Protein AF-A0A2N1P3N7-F1 (afdb_monomer_lite)

Organism: NCBI:txid588596

pLDDT: mean 84.37, std 18.1, range [39.72, 98.56]

InterPro domains:
  IPR001699 T-box transcription factor [PTHR11267] (1-105)
  IPR008967 p53-like transcription factor, DNA-binding domain superfamily [SSF49417] (1-105)
  IPR036960 T-box superfamily [G3DSA:2.60.40.820] (1-107)
  IPR046360 T-box transcription factor, DNA-binding domain [PF00907] (1-105)
  IPR046360 T-box transcription factor, DNA-binding domain [PR00937] (78-91)
  IPR046360 T-box transcription factor, DNA-binding domain [PR00937] (95-104)
  IPR046360 T-box transcription factor, DNA-binding domain [PS50252] (1-107)
  IPR046360 T-box transcription factor, DNA-binding domain [SM00425] (1-107)

Sequence (107 aa):
MIITKAGRCIFPLLKFHPVNLDPTVNYSFVMDFAQVSRDRYRFKKGRWISIGPDKRKFLSNNSNSRDSKFGTVCGNPFTHPDSPQSGAYWMNFGVNFPKIKLTNRLR

Radius of gyration: 17.28 Å; chains: 1; bounding box: 38×32×48 Å

Foldseek 3Di:
DDAAAVFDWDPPWDWFADDDADQADWDKDWAFDWDPDQFDWDDDPNDTDTPDGDPDPQPQPDPPDPPCPIRGHQDDIHIQPPPTDGPNVCNVPTGTDGPHTHHPDRD

Structure (mmCIF, N/CA/C/O backbone):
data_AF-A0A2N1P3N7-F1
#
_entry.id   AF-A0A2N1P3N7-F1
#
loop_
_atom_site.group_PDB
_atom_site.id
_atom_site.type_symbol
_atom_site.label_atom_id
_atom_site.label_alt_id
_atom_site.label_comp_id
_atom_site.label_asym_id
_atom_site.label_entity_id
_atom_site.label_seq_id
_atom_site.pdbx_PDB_ins_code
_atom_site.Cartn_x
_atom_site.Cartn_y
_atom_site.Cartn_z
_atom_site.occupancy
_atom_site.B_iso_or_equiv
_atom_site.auth_seq_id
_atom_site.auth_comp_id
_atom_site.auth_asym_id
_atom_site.auth_atom_id
_atom_site.pdbx_PDB_model_num
ATOM 1 N N . MET A 1 1 ? 5.426 3.591 -10.023 1.00 92.06 1 MET A N 1
ATOM 2 C CA . MET A 1 1 ? 5.524 4.650 -8.991 1.00 92.06 1 MET A CA 1
ATOM 3 C C . MET A 1 1 ? 6.935 5.213 -8.986 1.00 92.06 1 MET A C 1
ATOM 5 O O . MET A 1 1 ? 7.861 4.478 -9.311 1.00 92.06 1 MET A O 1
ATOM 9 N N . ILE A 1 2 ? 7.101 6.495 -8.664 1.00 93.88 2 ILE A N 1
ATOM 10 C CA . ILE A 1 2 ? 8.423 7.131 -8.587 1.00 93.88 2 ILE A CA 1
ATOM 11 C C . ILE A 1 2 ? 9.041 6.827 -7.218 1.00 93.88 2 ILE A C 1
ATOM 13 O O . ILE A 1 2 ? 8.361 6.943 -6.202 1.00 93.88 2 ILE A O 1
ATOM 17 N N . ILE A 1 3 ? 10.329 6.483 -7.196 1.00 93.19 3 ILE A N 1
ATOM 18 C CA . ILE A 1 3 ? 11.127 6.295 -5.977 1.00 93.19 3 ILE A CA 1
ATOM 19 C C . ILE A 1 3 ? 12.291 7.287 -5.983 1.00 93.19 3 ILE A C 1
ATOM 21 O O . ILE A 1 3 ? 12.870 7.556 -7.035 1.00 93.19 3 ILE A O 1
ATOM 25 N N . THR A 1 4 ? 12.634 7.855 -4.828 1.00 94.44 4 THR A N 1
ATOM 26 C CA . THR A 1 4 ? 13.718 8.849 -4.708 1.00 94.44 4 THR A CA 1
ATOM 27 C C . THR A 1 4 ? 14.593 8.565 -3.494 1.00 94.44 4 THR A C 1
ATOM 29 O O . THR A 1 4 ? 14.170 7.883 -2.566 1.00 94.44 4 THR A O 1
ATOM 32 N N . LYS A 1 5 ? 15.796 9.150 -3.446 1.00 91.38 5 LYS A N 1
ATOM 33 C CA . LYS A 1 5 ? 16.733 8.982 -2.320 1.00 91.38 5 LYS A CA 1
ATOM 34 C C . LYS A 1 5 ? 16.135 9.410 -0.971 1.00 91.38 5 LYS A C 1
ATOM 36 O O . LYS A 1 5 ? 16.416 8.782 0.047 1.00 91.38 5 LYS A O 1
ATOM 41 N N . ALA A 1 6 ? 15.341 10.483 -0.971 1.00 91.38 6 ALA A N 1
ATOM 42 C CA . ALA A 1 6 ? 14.684 11.038 0.217 1.00 91.38 6 ALA A CA 1
ATOM 43 C C . ALA A 1 6 ? 13.328 10.376 0.539 1.00 91.38 6 ALA A C 1
ATOM 45 O O . ALA A 1 6 ? 12.753 10.632 1.594 1.00 91.38 6 ALA A O 1
ATOM 46 N N . GLY A 1 7 ? 12.814 9.531 -0.357 1.00 92.62 7 GLY A N 1
ATOM 47 C CA . GLY A 1 7 ? 11.473 8.974 -0.265 1.00 92.62 7 GLY A CA 1
ATOM 48 C C . GLY A 1 7 ? 10.427 9.838 -0.978 1.00 92.62 7 GLY A C 1
ATOM 49 O O . GLY A 1 7 ? 10.382 11.057 -0.804 1.00 92.62 7 GLY A O 1
ATOM 50 N N . ARG A 1 8 ? 9.551 9.209 -1.767 1.00 94.19 8 ARG A N 1
ATOM 51 C CA . ARG A 1 8 ? 8.418 9.869 -2.437 1.00 94.19 8 ARG A CA 1
ATOM 52 C C . ARG A 1 8 ? 7.107 9.191 -2.061 1.00 94.19 8 ARG A C 1
ATOM 54 O O . ARG A 1 8 ? 7.057 7.965 -2.015 1.00 94.19 8 ARG A O 1
ATOM 61 N N . CYS A 1 9 ? 6.065 9.979 -1.798 1.00 93.25 9 CYS A N 1
ATOM 62 C CA . CYS A 1 9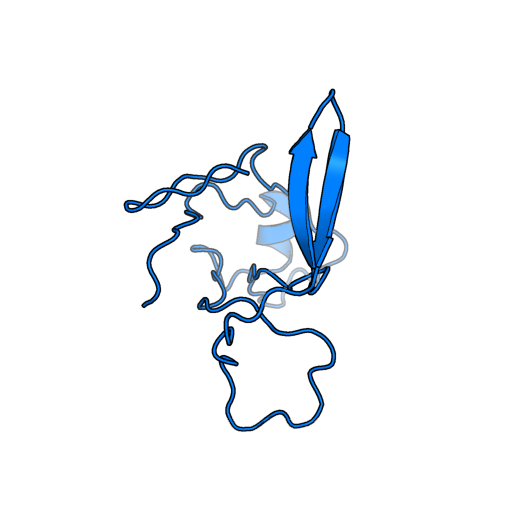 ? 4.746 9.429 -1.503 1.00 93.25 9 CYS A CA 1
ATOM 63 C C . CYS A 1 9 ? 4.158 8.677 -2.700 1.00 93.25 9 CYS A C 1
ATOM 65 O O . CYS A 1 9 ? 4.431 9.006 -3.858 1.00 93.25 9 CYS A O 1
ATOM 67 N N . ILE A 1 10 ? 3.341 7.673 -2.397 1.00 93.25 10 ILE A N 1
ATOM 68 C CA . ILE A 1 10 ? 2.610 6.889 -3.390 1.00 93.25 10 ILE A CA 1
ATOM 69 C C . ILE A 1 10 ? 1.503 7.743 -4.023 1.00 93.25 10 ILE A C 1
ATOM 71 O O . ILE A 1 10 ? 0.844 8.527 -3.342 1.00 93.25 10 ILE A O 1
ATOM 75 N N . PHE A 1 11 ? 1.298 7.572 -5.330 1.00 93.69 11 PHE A N 1
ATOM 76 C CA . PHE A 1 11 ? 0.166 8.128 -6.066 1.00 93.69 11 PHE A CA 1
ATOM 77 C C . PHE A 1 11 ? -0.373 7.071 -7.053 1.00 93.69 11 PHE A C 1
ATOM 79 O O . PHE A 1 11 ? 0.444 6.468 -7.762 1.00 93.69 11 PHE A O 1
ATOM 86 N N . PRO A 1 12 ? -1.699 6.842 -7.125 1.00 94.19 12 PRO A N 1
ATOM 87 C CA . PRO A 1 12 ? -2.745 7.478 -6.313 1.00 94.19 12 PRO A CA 1
ATOM 88 C C . PRO A 1 12 ? -2.639 7.108 -4.825 1.00 94.19 12 PRO A C 1
ATOM 90 O O . PRO A 1 12 ? -2.036 6.097 -4.473 1.00 94.19 12 PRO A O 1
ATOM 93 N N . LEU A 1 13 ? -3.189 7.955 -3.949 1.00 92.19 13 LEU A N 1
ATOM 94 C CA . LEU A 1 13 ? -3.235 7.679 -2.512 1.00 92.19 13 LEU A CA 1
ATOM 95 C C . LEU A 1 13 ? -4.038 6.399 -2.264 1.00 92.19 13 LEU A C 1
ATOM 97 O O . LEU A 1 13 ? -5.183 6.294 -2.699 1.00 92.19 13 LEU A O 1
ATOM 101 N N . LEU A 1 14 ? -3.447 5.453 -1.539 1.00 92.94 14 LEU A N 1
ATOM 102 C CA . LEU A 1 14 ? -4.123 4.225 -1.145 1.00 92.94 14 LEU A CA 1
ATOM 103 C C . LEU A 1 14 ? -5.108 4.515 -0.017 1.00 92.94 14 LEU A C 1
ATOM 105 O O . LEU A 1 14 ? -4.715 4.979 1.059 1.00 92.94 14 LEU A O 1
ATOM 109 N N . LYS A 1 15 ? -6.382 4.258 -0.307 1.00 94.00 15 LYS A N 1
ATOM 110 C CA . LYS A 1 15 ? -7.520 4.426 0.590 1.00 94.00 15 LYS A CA 1
ATOM 111 C C . LYS A 1 15 ? -8.398 3.188 0.493 1.00 94.00 15 LYS A C 1
ATOM 113 O O . LYS A 1 15 ? -8.673 2.723 -0.611 1.00 94.00 15 LYS A O 1
ATOM 118 N N . PHE A 1 16 ? -8.850 2.698 1.634 1.00 93.25 16 PHE A N 1
ATOM 119 C CA . PHE A 1 16 ? -9.711 1.530 1.748 1.00 93.25 16 PHE A CA 1
ATOM 120 C C . PHE A 1 16 ? -10.776 1.802 2.802 1.00 93.25 16 PHE A C 1
ATOM 122 O O . PHE A 1 16 ? -10.550 2.574 3.733 1.00 93.25 16 PHE A O 1
ATOM 129 N N . HIS A 1 17 ? -11.925 1.158 2.667 1.00 95.88 17 HIS A N 1
ATOM 130 C CA . HIS A 1 17 ? -12.994 1.243 3.648 1.00 95.88 17 HIS A CA 1
ATOM 131 C C . HIS A 1 17 ? -13.356 -0.182 4.072 1.00 95.88 17 HIS A C 1
ATOM 133 O O . HIS A 1 17 ? -13.994 -0.897 3.296 1.00 95.88 17 HIS A O 1
ATOM 139 N N . PRO A 1 18 ? -12.851 -0.645 5.228 1.00 96.00 18 PRO A N 1
ATOM 140 C CA . PRO A 1 18 ? -13.183 -1.963 5.745 1.00 96.00 18 PRO A CA 1
ATOM 141 C C . PRO A 1 18 ? -14.683 -2.076 6.004 1.00 96.00 18 PRO A C 1
ATOM 143 O O . PRO A 1 18 ? -15.327 -1.102 6.381 1.00 96.00 18 PRO A O 1
ATOM 146 N N . VAL A 1 19 ? -15.223 -3.277 5.835 1.00 97.19 19 VAL A N 1
ATOM 147 C CA . VAL A 1 19 ? -16.618 -3.606 6.142 1.00 97.19 19 VAL A CA 1
ATOM 148 C C . VAL A 1 19 ? -16.652 -4.897 6.949 1.00 97.19 19 VAL A C 1
ATOM 150 O O . VAL A 1 19 ? -15.748 -5.724 6.820 1.00 97.19 19 VAL A O 1
ATOM 153 N N . ASN A 1 20 ? -17.697 -5.078 7.757 1.00 97.75 20 ASN A N 1
ATOM 154 C CA . ASN A 1 20 ? -17.942 -6.294 8.542 1.00 97.75 20 ASN A CA 1
ATOM 155 C C . ASN A 1 20 ? -16.809 -6.667 9.520 1.00 97.75 20 ASN A C 1
ATOM 157 O O . ASN A 1 20 ? -16.583 -7.846 9.786 1.00 97.75 20 ASN A O 1
ATOM 161 N N . LEU A 1 21 ? -16.090 -5.675 10.053 1.00 98.00 21 LEU A N 1
ATOM 162 C CA . LEU A 1 21 ? -15.216 -5.889 11.206 1.00 98.00 21 LEU A CA 1
ATOM 163 C C . LEU A 1 21 ? -16.067 -6.018 12.470 1.00 98.00 21 LEU A C 1
ATOM 165 O O . LEU A 1 21 ? -17.116 -5.382 12.572 1.00 98.00 21 LEU A O 1
ATOM 169 N N . ASP A 1 22 ? -15.599 -6.784 13.454 1.00 98.31 22 ASP A N 1
ATOM 170 C CA . ASP A 1 22 ? -16.236 -6.780 14.769 1.00 98.31 22 ASP A CA 1
ATOM 171 C C . ASP A 1 22 ? -16.072 -5.380 15.395 1.00 98.31 22 ASP A C 1
ATOM 173 O O . ASP A 1 22 ? -14.935 -4.929 15.581 1.00 98.31 22 ASP A O 1
ATOM 177 N N . PRO A 1 23 ? -17.169 -4.670 15.726 1.00 98.12 23 PRO A N 1
ATOM 178 C CA . PRO A 1 23 ? -17.104 -3.314 16.262 1.00 98.12 23 PRO A CA 1
ATOM 179 C C . PRO A 1 23 ? -16.276 -3.177 17.546 1.00 98.12 23 PRO A C 1
ATOM 181 O O . PRO A 1 23 ? -15.763 -2.092 17.816 1.00 98.12 23 PRO A O 1
ATOM 184 N N . THR A 1 24 ? -16.152 -4.252 18.328 1.00 98.06 24 THR A N 1
ATOM 185 C CA . THR A 1 24 ? -15.536 -4.259 19.664 1.00 98.06 24 THR A CA 1
ATOM 186 C C . THR A 1 24 ? -14.076 -4.705 19.665 1.00 98.06 24 THR A C 1
ATOM 188 O O . THR A 1 24 ? -13.339 -4.407 20.605 1.00 98.06 24 THR A O 1
ATOM 191 N N . VAL A 1 25 ? -13.632 -5.384 18.604 1.00 98.56 25 VAL A N 1
ATOM 192 C CA . VAL A 1 25 ? -12.270 -5.914 18.491 1.00 98.56 25 VAL A CA 1
ATOM 193 C C . VAL A 1 25 ? -11.328 -4.851 17.938 1.00 98.56 25 VAL A C 1
ATOM 195 O O . VAL A 1 25 ? -11.681 -4.087 17.040 1.00 98.56 25 VAL A O 1
ATOM 198 N N . ASN A 1 26 ? -10.100 -4.822 18.456 1.00 98.12 26 ASN A N 1
ATOM 199 C CA . ASN A 1 26 ? -9.043 -3.953 17.957 1.00 98.12 26 ASN A CA 1
ATOM 200 C C . ASN A 1 26 ? -8.300 -4.595 16.781 1.00 98.12 26 ASN A C 1
ATOM 202 O O . ASN A 1 26 ? -7.810 -5.719 16.873 1.00 98.12 26 ASN A O 1
ATOM 206 N N . TYR A 1 27 ? -8.154 -3.832 15.702 1.00 98.31 27 TYR A N 1
ATOM 207 C CA . TYR A 1 27 ? -7.434 -4.203 14.492 1.00 98.31 27 TYR A CA 1
ATOM 208 C C . TYR A 1 27 ? -6.271 -3.243 14.243 1.00 98.31 27 TYR A C 1
ATOM 210 O O . TYR A 1 27 ? -6.357 -2.040 14.510 1.00 98.31 27 TYR A O 1
ATOM 218 N N . SER A 1 28 ? -5.206 -3.785 13.658 1.00 96.88 28 SER A N 1
ATOM 219 C CA . SER A 1 28 ? -4.070 -3.026 13.139 1.00 96.88 28 SER A CA 1
ATOM 220 C C . SER A 1 28 ? -3.972 -3.229 11.634 1.00 96.88 28 SER A C 1
ATOM 222 O O . SER A 1 28 ? -3.996 -4.364 11.159 1.00 96.88 28 SER A O 1
ATOM 224 N N . PHE A 1 29 ? -3.814 -2.143 10.884 1.00 95.69 29 PHE A N 1
ATOM 225 C CA . PHE A 1 29 ? -3.589 -2.198 9.441 1.00 95.69 29 PHE A CA 1
ATOM 226 C C . PHE A 1 29 ? -2.109 -1.993 9.133 1.00 95.69 29 PHE A C 1
ATOM 228 O O . PHE A 1 29 ? -1.493 -1.027 9.581 1.00 95.69 29 PHE A O 1
ATOM 235 N N . VAL A 1 30 ? -1.541 -2.898 8.340 1.00 93.00 30 VAL A N 1
ATOM 236 C CA . VAL A 1 30 ? -0.136 -2.873 7.923 1.00 93.00 30 VAL A CA 1
ATOM 237 C C . VAL A 1 30 ? -0.074 -2.967 6.403 1.00 93.00 30 VAL A C 1
ATOM 239 O O . VAL A 1 30 ? -0.813 -3.737 5.795 1.00 93.00 30 VAL A O 1
ATOM 242 N N . MET A 1 31 ? 0.806 -2.182 5.787 1.00 90.31 31 MET A N 1
ATOM 243 C CA . MET A 1 31 ? 1.057 -2.203 4.352 1.00 90.31 31 MET A CA 1
ATOM 244 C C . MET A 1 31 ? 2.490 -2.644 4.058 1.00 90.31 31 MET A C 1
ATOM 246 O O . MET A 1 31 ? 3.436 -2.122 4.643 1.00 90.31 31 MET A O 1
ATOM 250 N N . ASP A 1 32 ? 2.654 -3.545 3.094 1.00 88.06 32 ASP A N 1
ATOM 251 C CA . ASP A 1 32 ? 3.959 -4.004 2.616 1.00 88.06 32 ASP A CA 1
ATOM 252 C C . ASP A 1 32 ? 3.978 -4.136 1.080 1.00 88.06 32 ASP A C 1
ATOM 254 O O . ASP A 1 32 ? 2.938 -4.052 0.419 1.00 88.06 32 ASP A O 1
ATOM 258 N N . PHE A 1 33 ? 5.167 -4.319 0.504 1.00 85.69 33 PHE A N 1
ATOM 259 C CA . PHE A 1 33 ? 5.399 -4.520 -0.921 1.00 85.69 33 PHE A CA 1
ATOM 260 C C . PHE A 1 33 ? 5.982 -5.907 -1.193 1.00 85.69 33 PHE A C 1
ATOM 262 O O . PHE A 1 33 ? 7.134 -6.205 -0.873 1.00 85.69 33 PHE A O 1
ATOM 269 N N . ALA A 1 34 ? 5.208 -6.731 -1.894 1.00 84.19 34 ALA A N 1
ATOM 270 C CA . ALA A 1 34 ? 5.682 -8.000 -2.428 1.00 84.19 34 ALA A CA 1
ATOM 271 C C . ALA A 1 34 ? 6.219 -7.826 -3.855 1.00 84.19 34 ALA A C 1
ATOM 273 O O . ALA A 1 34 ? 5.641 -7.115 -4.685 1.00 84.19 34 ALA A O 1
ATOM 274 N N . GLN A 1 35 ? 7.322 -8.504 -4.166 1.00 83.81 35 GLN A N 1
ATOM 275 C CA . GLN A 1 35 ? 7.838 -8.548 -5.525 1.00 83.81 35 GLN A CA 1
ATOM 276 C C . GLN A 1 35 ? 6.944 -9.438 -6.405 1.00 83.81 35 GLN A C 1
ATOM 278 O O . GLN A 1 35 ? 6.868 -10.646 -6.200 1.00 83.81 35 GLN A O 1
ATOM 283 N N . VAL A 1 36 ? 6.310 -8.848 -7.423 1.00 85.81 36 VAL A N 1
ATOM 284 C CA . VAL A 1 36 ? 5.423 -9.577 -8.356 1.00 85.81 36 VAL A CA 1
ATOM 285 C C . VAL A 1 36 ? 6.207 -10.376 -9.404 1.00 85.81 36 VAL A C 1
ATOM 287 O O . VAL A 1 36 ? 5.789 -11.457 -9.804 1.00 85.81 36 VAL A O 1
ATOM 290 N N . SER A 1 37 ? 7.351 -9.859 -9.857 1.00 85.94 37 SER A N 1
ATOM 291 C CA . SER A 1 37 ? 8.198 -10.504 -10.863 1.00 85.94 37 SER A CA 1
ATOM 292 C C . SER A 1 37 ? 9.670 -10.341 -10.514 1.00 85.94 37 SER A C 1
ATOM 294 O O . SER A 1 37 ? 10.091 -9.301 -10.000 1.00 85.94 37 SER A O 1
ATOM 296 N N . ARG A 1 38 ? 10.460 -11.373 -10.823 1.00 84.19 38 ARG A N 1
ATOM 297 C CA . ARG A 1 38 ? 11.922 -11.345 -10.698 1.00 84.19 38 ARG A CA 1
ATOM 298 C C . ARG A 1 38 ? 12.592 -10.622 -11.859 1.00 84.19 38 ARG A C 1
ATOM 300 O O . ARG A 1 38 ? 13.793 -10.397 -11.797 1.00 84.19 38 ARG A O 1
ATOM 307 N N . ASP A 1 39 ? 11.843 -10.241 -12.885 1.00 89.69 39 ASP A N 1
ATOM 308 C CA . ASP A 1 39 ? 12.391 -9.595 -14.067 1.00 89.69 39 ASP A CA 1
ATOM 309 C C . ASP A 1 39 ? 12.660 -8.109 -13.857 1.00 89.69 39 ASP A C 1
ATOM 311 O O . ASP A 1 39 ? 11.916 -7.375 -13.201 1.00 89.69 39 ASP A O 1
ATOM 315 N N . ARG A 1 40 ? 13.720 -7.637 -14.506 1.00 91.06 40 ARG A N 1
ATOM 316 C CA . ARG A 1 40 ? 13.942 -6.215 -14.730 1.00 91.06 40 ARG A CA 1
ATOM 317 C C . ARG A 1 40 ? 13.191 -5.790 -15.976 1.00 91.06 40 ARG A C 1
ATOM 319 O O . ARG A 1 40 ? 13.224 -6.473 -16.993 1.00 91.06 40 ARG A O 1
ATOM 326 N N . TYR A 1 41 ? 12.599 -4.604 -15.924 1.00 94.31 41 TYR A N 1
ATOM 327 C CA . TYR A 1 41 ? 11.849 -4.049 -17.043 1.00 94.31 41 TYR A CA 1
ATOM 328 C C . TYR A 1 41 ? 12.501 -2.772 -17.575 1.00 94.31 41 TYR A C 1
ATOM 330 O O . TYR A 1 41 ? 13.061 -1.971 -16.823 1.00 94.31 41 TYR A O 1
ATOM 338 N N . ARG A 1 42 ? 12.406 -2.571 -18.890 1.00 96.12 42 ARG A N 1
ATOM 339 C CA . ARG A 1 42 ? 12.773 -1.331 -19.586 1.00 96.12 42 ARG A CA 1
ATOM 340 C C . ARG A 1 42 ? 11.580 -0.841 -20.397 1.00 96.12 42 ARG A C 1
ATOM 342 O O . ARG A 1 42 ? 10.948 -1.628 -21.096 1.00 96.12 42 ARG A O 1
ATOM 349 N N . PHE A 1 43 ? 11.303 0.458 -20.345 1.00 96.81 43 PHE A N 1
ATOM 350 C CA . PHE A 1 43 ? 10.297 1.075 -21.203 1.00 96.81 43 PHE A CA 1
ATOM 351 C C . PHE A 1 43 ? 10.913 1.429 -22.565 1.00 96.81 43 PHE A C 1
ATOM 353 O O . PHE A 1 43 ? 11.901 2.161 -22.628 1.00 96.81 43 PHE A O 1
ATOM 360 N N . LYS A 1 44 ? 10.377 0.880 -23.661 1.00 97.62 44 LYS A N 1
ATOM 361 C CA . LYS A 1 44 ? 10.849 1.130 -25.035 1.00 97.62 44 LYS A CA 1
ATOM 362 C C . LYS A 1 44 ? 9.662 1.122 -25.991 1.00 97.62 44 LYS A C 1
ATOM 364 O O . LYS A 1 44 ? 8.885 0.173 -25.983 1.00 97.62 44 LYS A O 1
ATOM 369 N N . LYS A 1 45 ? 9.558 2.141 -26.855 1.00 96.62 45 LYS A N 1
ATOM 370 C CA . LYS A 1 45 ? 8.485 2.265 -27.865 1.00 96.62 45 LYS A CA 1
ATOM 371 C C . LYS A 1 45 ? 7.076 2.096 -27.259 1.00 96.62 45 LYS A C 1
ATOM 373 O O . LYS A 1 45 ? 6.293 1.287 -27.737 1.00 96.62 45 LYS A O 1
ATOM 378 N N . GLY A 1 46 ? 6.791 2.801 -26.162 1.00 97.31 46 GLY A N 1
ATOM 379 C CA . GLY A 1 46 ? 5.456 2.804 -25.547 1.00 97.31 46 GLY A CA 1
ATOM 380 C C . GLY A 1 46 ? 5.101 1.572 -24.705 1.00 97.31 46 GLY A C 1
ATOM 381 O O . GLY A 1 46 ? 3.981 1.491 -24.215 1.00 97.31 46 GLY A O 1
ATOM 382 N N . ARG A 1 47 ? 6.022 0.619 -24.507 1.00 97.56 47 ARG A N 1
ATOM 383 C CA . ARG A 1 47 ? 5.756 -0.617 -23.753 1.00 97.56 47 ARG A CA 1
ATOM 384 C C . ARG A 1 47 ? 6.862 -0.976 -22.770 1.00 97.56 47 ARG A C 1
ATOM 386 O O . ARG A 1 47 ? 8.036 -0.671 -22.995 1.00 97.56 47 ARG A O 1
ATOM 393 N N . TRP A 1 48 ? 6.478 -1.673 -21.705 1.00 96.69 48 TRP A N 1
ATOM 394 C CA . TRP A 1 48 ? 7.400 -2.330 -20.782 1.00 96.69 48 TRP A CA 1
ATOM 395 C C . TRP A 1 48 ? 7.864 -3.663 -21.368 1.00 96.69 48 TRP A C 1
ATOM 397 O O . TRP A 1 48 ? 7.048 -4.477 -21.789 1.0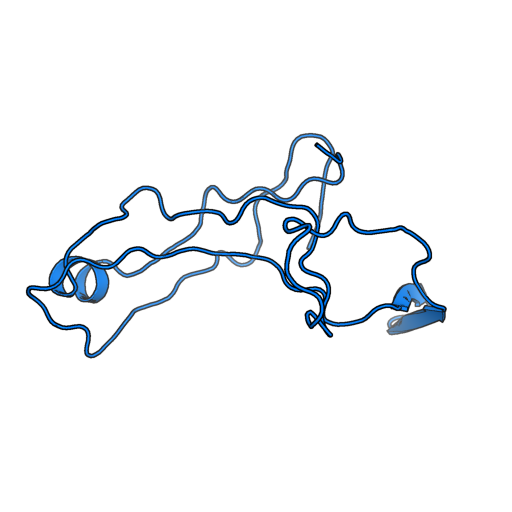0 96.69 48 TRP A O 1
ATOM 407 N N . ILE A 1 49 ? 9.176 -3.877 -21.408 1.00 96.81 49 ILE A N 1
ATOM 408 C CA . ILE A 1 49 ? 9.803 -5.092 -21.936 1.00 96.81 49 ILE A CA 1
ATOM 409 C C . ILE A 1 49 ? 10.686 -5.679 -20.838 1.00 96.81 49 ILE A C 1
ATOM 411 O O . ILE A 1 49 ? 11.494 -4.949 -20.255 1.00 96.81 49 ILE A O 1
ATOM 415 N N . SER A 1 50 ? 10.532 -6.976 -20.561 1.00 95.94 50 SER A N 1
ATOM 416 C CA . SER A 1 50 ? 11.448 -7.707 -19.678 1.00 95.94 50 SER A CA 1
ATOM 417 C C . SER A 1 50 ? 12.838 -7.773 -20.318 1.00 95.94 50 SER A C 1
ATOM 419 O O . SER A 1 50 ? 12.974 -8.072 -21.503 1.00 95.94 50 SER A O 1
ATOM 421 N N . ILE A 1 51 ? 13.873 -7.445 -19.546 1.00 95.19 51 ILE A N 1
ATOM 422 C CA . ILE A 1 51 ? 15.283 -7.470 -19.967 1.00 95.19 51 ILE A CA 1
ATOM 423 C C . ILE A 1 51 ? 16.086 -8.544 -19.217 1.00 95.19 51 ILE A C 1
ATOM 425 O O . ILE A 1 51 ? 17.313 -8.470 -19.161 1.00 95.19 51 ILE A O 1
ATOM 429 N N . GLY A 1 52 ? 15.391 -9.531 -18.644 1.00 91.69 52 GLY A N 1
ATOM 430 C CA . GLY A 1 52 ? 15.968 -10.640 -17.887 1.00 91.69 52 GLY A CA 1
ATOM 431 C C . GLY A 1 52 ? 15.887 -10.462 -16.365 1.00 91.69 52 GLY A C 1
ATOM 432 O O . GLY A 1 52 ? 15.434 -9.421 -15.876 1.00 91.69 52 GLY A O 1
ATOM 433 N N . PRO A 1 53 ? 16.334 -11.472 -15.602 1.00 87.81 53 PRO A N 1
ATOM 434 C CA . PRO A 1 53 ? 16.163 -11.516 -14.155 1.00 87.81 53 PRO A CA 1
ATOM 435 C C . PRO A 1 53 ? 16.988 -10.446 -13.424 1.00 87.81 53 PRO A C 1
ATOM 437 O O . PRO A 1 53 ? 18.129 -10.139 -13.786 1.00 87.81 53 PRO A O 1
ATOM 440 N N . ASP A 1 54 ? 16.426 -9.893 -12.350 1.00 82.00 54 ASP A N 1
ATOM 441 C CA . ASP A 1 54 ? 17.129 -9.025 -11.413 1.00 82.00 54 ASP A CA 1
ATOM 442 C C . ASP A 1 54 ? 18.083 -9.863 -10.559 1.00 82.00 54 ASP A C 1
ATOM 444 O O . ASP A 1 54 ? 17.672 -10.669 -9.729 1.00 82.00 54 ASP A O 1
ATOM 448 N N . LYS A 1 55 ? 19.387 -9.673 -10.777 1.00 73.19 55 LYS A N 1
ATOM 449 C CA . LYS A 1 55 ? 20.446 -10.358 -10.022 1.00 73.19 55 LYS A CA 1
ATOM 450 C C . LYS A 1 55 ? 20.684 -9.745 -8.640 1.00 73.19 55 LYS A C 1
ATOM 452 O O . LYS A 1 55 ? 21.515 -10.254 -7.888 1.00 73.19 55 LYS A O 1
ATOM 457 N N . ARG A 1 56 ? 20.019 -8.632 -8.303 1.00 69.81 56 ARG A N 1
ATOM 458 C CA . ARG A 1 56 ? 20.127 -8.046 -6.966 1.00 69.81 56 ARG A CA 1
ATOM 459 C C . ARG A 1 56 ? 19.510 -9.007 -5.958 1.00 69.81 56 ARG A C 1
ATOM 461 O O . ARG A 1 56 ? 18.347 -9.380 -6.070 1.00 69.81 56 ARG A O 1
ATOM 468 N N . LYS A 1 57 ? 20.301 -9.387 -4.954 1.00 56.22 57 LYS A N 1
ATOM 469 C CA . LYS A 1 57 ? 19.797 -10.090 -3.777 1.00 56.22 57 LYS A CA 1
ATOM 470 C C . LYS A 1 57 ? 18.958 -9.089 -2.988 1.00 56.22 57 LYS A C 1
ATOM 472 O O . LYS A 1 57 ? 19.514 -8.265 -2.266 1.00 56.22 57 LYS A O 1
ATOM 477 N N . PHE A 1 58 ? 17.640 -9.109 -3.164 1.00 57.53 58 PHE A N 1
ATOM 478 C CA . PHE A 1 58 ? 16.766 -8.507 -2.167 1.00 57.53 58 PHE A CA 1
ATOM 479 C C . PHE A 1 58 ? 16.994 -9.306 -0.878 1.00 57.53 58 PHE A C 1
ATOM 481 O O . PHE A 1 58 ? 16.801 -10.521 -0.856 1.00 57.53 58 PHE A O 1
ATOM 488 N N . LEU A 1 59 ? 17.552 -8.653 0.141 1.00 50.97 59 LEU A N 1
ATOM 489 C CA . LEU A 1 59 ? 17.690 -9.207 1.480 1.00 50.97 59 LEU A CA 1
ATOM 490 C C . LEU A 1 59 ? 16.297 -9.648 1.931 1.00 50.97 59 LEU A C 1
ATOM 492 O O . LEU A 1 59 ? 15.392 -8.827 2.064 1.00 50.97 59 LEU A O 1
ATOM 496 N N . SER A 1 60 ? 16.125 -10.957 2.111 1.00 48.53 60 SER A N 1
ATOM 497 C CA . SER A 1 60 ? 14.956 -11.492 2.795 1.00 48.53 60 SER A CA 1
ATOM 498 C C . SER A 1 60 ? 14.955 -10.890 4.192 1.00 48.53 60 SER A C 1
ATOM 500 O O . SER A 1 60 ? 15.836 -11.208 4.993 1.00 48.53 60 SER A O 1
ATOM 502 N N . ASN A 1 61 ? 13.977 -10.041 4.502 1.00 45.84 61 ASN A N 1
ATOM 503 C CA . ASN A 1 61 ? 13.687 -9.637 5.875 1.00 45.84 61 ASN A CA 1
ATOM 504 C C . ASN A 1 61 ? 13.009 -10.808 6.608 1.00 45.84 61 ASN A C 1
ATOM 506 O O . ASN A 1 61 ? 11.863 -10.715 7.029 1.00 45.84 61 ASN A O 1
ATOM 510 N N . ASN A 1 62 ? 13.700 -11.949 6.646 1.00 43.69 62 ASN A N 1
ATOM 511 C CA . ASN A 1 62 ? 13.528 -13.085 7.539 1.00 43.69 62 ASN A CA 1
ATOM 512 C C . ASN A 1 62 ? 14.526 -14.168 7.112 1.00 43.69 62 ASN A C 1
ATOM 514 O O . ASN A 1 62 ? 14.349 -14.837 6.091 1.00 43.69 62 ASN A O 1
ATOM 518 N N . SER A 1 63 ? 15.568 -14.372 7.914 1.00 42.47 63 SER A N 1
ATOM 519 C CA . SER A 1 63 ? 16.495 -15.505 7.808 1.00 42.47 63 SER A CA 1
ATOM 520 C C . SER A 1 63 ? 15.857 -16.854 8.183 1.00 42.47 63 SER A C 1
ATOM 522 O O . SER A 1 63 ? 16.543 -17.869 8.138 1.00 42.47 63 SER A O 1
ATOM 524 N N . ASN A 1 64 ? 14.552 -16.892 8.496 1.00 43.81 64 ASN A N 1
ATOM 525 C CA . ASN A 1 64 ? 13.868 -18.079 9.023 1.00 43.81 64 ASN A CA 1
ATOM 526 C C . ASN A 1 64 ? 12.698 -18.608 8.166 1.00 43.81 64 ASN A C 1
ATOM 528 O O . ASN A 1 64 ? 12.007 -19.522 8.602 1.00 43.81 64 ASN A O 1
ATOM 532 N N . SER A 1 65 ? 12.470 -18.102 6.949 1.00 42.72 65 SER A N 1
ATOM 533 C CA . SER A 1 65 ? 11.439 -18.645 6.046 1.00 42.72 65 SER A CA 1
ATOM 534 C C . SER A 1 65 ? 12.086 -19.270 4.811 1.00 42.72 65 SER A C 1
ATOM 536 O O . SER A 1 65 ? 12.480 -18.574 3.875 1.00 42.72 65 SER A O 1
ATOM 538 N N . ARG A 1 66 ? 12.221 -20.602 4.816 1.00 43.28 66 ARG A N 1
ATOM 539 C CA . ARG A 1 66 ? 12.737 -21.393 3.683 1.00 43.28 66 ARG A CA 1
ATOM 540 C C . ARG A 1 66 ? 11.756 -21.488 2.501 1.00 43.28 66 ARG A C 1
ATOM 542 O O . ARG A 1 66 ? 12.152 -21.983 1.452 1.00 43.28 66 ARG A O 1
ATOM 549 N N . ASP A 1 67 ? 10.546 -20.932 2.625 1.00 39.72 67 ASP A N 1
ATOM 550 C CA . ASP A 1 67 ? 9.441 -21.164 1.680 1.00 39.72 67 ASP A CA 1
ATOM 551 C C . ASP A 1 67 ? 8.906 -19.911 0.968 1.00 39.72 67 ASP A C 1
ATOM 553 O O . ASP A 1 67 ? 7.900 -19.980 0.256 1.00 39.72 67 ASP A O 1
ATOM 557 N N . SER A 1 68 ? 9.564 -18.751 1.082 1.00 45.34 68 SER A N 1
ATOM 558 C CA . SER A 1 68 ? 9.077 -17.533 0.416 1.00 45.34 68 SER A CA 1
ATOM 559 C C . SER A 1 68 ? 9.367 -17.553 -1.094 1.00 45.34 68 SER A C 1
ATOM 561 O O . SER A 1 68 ? 10.310 -16.936 -1.590 1.00 45.34 68 SER A O 1
ATOM 563 N N . LYS A 1 69 ? 8.531 -18.272 -1.860 1.00 43.59 69 LYS A N 1
ATOM 564 C CA . LYS A 1 69 ? 8.516 -18.303 -3.341 1.00 43.59 69 LYS A CA 1
ATOM 565 C C . LYS A 1 69 ? 8.493 -16.892 -3.956 1.00 43.59 69 LYS A C 1
ATOM 567 O O . LYS A 1 69 ? 9.059 -16.676 -5.035 1.00 43.59 69 LYS A O 1
ATOM 572 N N . PHE A 1 70 ? 7.915 -15.935 -3.232 1.00 43.50 70 PHE A N 1
ATOM 573 C CA . PHE A 1 70 ? 7.915 -14.504 -3.517 1.00 43.50 70 PHE A CA 1
ATOM 574 C C . PHE A 1 70 ? 8.861 -13.802 -2.541 1.00 43.50 70 PHE A C 1
ATOM 576 O O . PHE A 1 70 ? 8.685 -13.904 -1.331 1.00 43.50 70 PHE A O 1
ATOM 583 N N . GLY A 1 71 ? 9.890 -13.116 -3.037 1.00 46.81 71 GLY A N 1
ATOM 584 C CA . GLY A 1 71 ? 10.741 -12.310 -2.166 1.00 46.81 71 GLY A CA 1
ATOM 585 C C . GLY A 1 71 ? 9.963 -11.083 -1.694 1.00 46.81 71 GLY A C 1
ATOM 586 O O . GLY A 1 71 ? 9.450 -10.325 -2.521 1.00 46.81 71 GLY A O 1
ATOM 587 N N . THR A 1 72 ? 9.856 -10.876 -0.385 1.00 50.09 72 THR A N 1
ATOM 588 C CA . THR A 1 72 ? 9.447 -9.574 0.153 1.00 50.09 72 THR A CA 1
ATOM 589 C C . THR A 1 72 ? 10.513 -8.552 -0.234 1.00 50.09 72 THR A C 1
ATOM 591 O O . THR A 1 72 ? 11.711 -8.827 -0.125 1.00 50.09 72 THR A O 1
ATOM 594 N N . VAL A 1 73 ? 10.102 -7.390 -0.747 1.00 57.00 73 VAL A N 1
ATOM 595 C CA . VAL A 1 73 ? 11.049 -6.318 -1.080 1.00 57.00 73 VAL A CA 1
ATOM 596 C C . VAL A 1 73 ? 11.708 -5.848 0.218 1.00 57.00 73 VAL A C 1
ATOM 598 O O . VAL A 1 73 ? 11.022 -5.698 1.221 1.00 57.00 73 VAL A O 1
ATOM 601 N N . CYS A 1 74 ? 13.025 -5.598 0.212 1.00 53.88 74 CYS A N 1
ATOM 602 C CA . CYS A 1 74 ? 13.733 -5.063 1.379 1.00 53.88 74 CYS A CA 1
ATOM 603 C C . CYS A 1 74 ? 13.020 -3.810 1.912 1.00 53.88 74 CYS A C 1
ATOM 605 O O . CYS A 1 74 ? 13.075 -2.743 1.294 1.00 53.88 74 CYS A O 1
ATOM 607 N N . GLY A 1 75 ? 12.359 -3.937 3.055 1.00 62.78 75 GLY A N 1
ATOM 608 C CA . GLY A 1 75 ? 11.556 -2.885 3.654 1.00 62.78 75 GLY A CA 1
ATOM 609 C C . GLY A 1 75 ? 10.884 -3.391 4.921 1.00 62.78 75 GLY A C 1
ATOM 610 O O . GLY A 1 75 ? 10.546 -4.568 5.026 1.00 62.78 75 GLY A O 1
ATOM 611 N N . ASN A 1 76 ? 10.738 -2.512 5.909 1.00 74.50 76 ASN A N 1
ATOM 612 C CA . ASN A 1 76 ? 9.876 -2.810 7.044 1.00 74.50 76 ASN A CA 1
ATOM 613 C C . ASN A 1 76 ? 8.435 -2.522 6.613 1.00 74.50 76 ASN A C 1
ATOM 615 O O . ASN A 1 76 ? 8.208 -1.456 6.024 1.00 74.50 76 ASN A O 1
ATOM 619 N N . PRO A 1 77 ? 7.479 -3.410 6.925 1.00 86.19 77 PRO A N 1
ATOM 620 C CA . PRO A 1 77 ? 6.069 -3.120 6.734 1.00 86.19 77 PRO A CA 1
ATOM 621 C C . PRO A 1 77 ? 5.693 -1.799 7.417 1.00 86.19 77 PRO A C 1
ATOM 623 O O . PRO A 1 77 ? 6.181 -1.474 8.502 1.00 86.19 77 PRO A O 1
ATOM 626 N N . PHE A 1 78 ? 4.842 -1.012 6.768 1.00 89.94 78 PHE A N 1
ATOM 627 C CA . PHE A 1 78 ? 4.346 0.246 7.303 1.00 89.94 78 PHE A CA 1
ATOM 628 C C . PHE A 1 78 ? 3.041 0.008 8.059 1.00 89.94 78 PHE A C 1
ATOM 630 O O . PHE A 1 78 ? 1.996 -0.226 7.453 1.00 89.94 78 PHE A O 1
ATOM 637 N N . THR A 1 79 ? 3.090 0.102 9.383 1.00 92.81 79 THR A N 1
ATOM 638 C CA . THR A 1 79 ? 1.893 0.088 10.229 1.00 92.81 79 THR A CA 1
ATOM 639 C C . THR A 1 79 ? 1.177 1.435 10.151 1.00 92.81 79 THR A C 1
ATOM 641 O O . THR A 1 79 ? 1.812 2.489 10.213 1.00 92.81 79 THR A O 1
ATOM 644 N N . HIS A 1 80 ? -0.148 1.414 10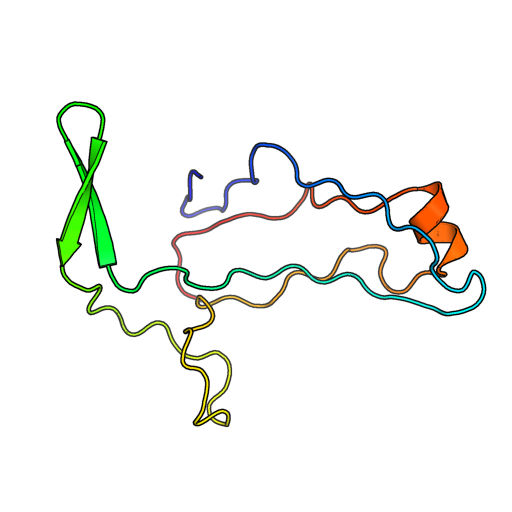.007 1.00 94.88 80 HIS A N 1
ATOM 645 C CA . HIS A 1 80 ? -0.967 2.621 10.010 1.00 94.88 80 HIS A CA 1
ATOM 646 C C . HIS A 1 80 ? -0.813 3.355 11.355 1.00 94.88 80 HIS A C 1
ATOM 648 O O . HIS A 1 80 ? -0.874 2.700 12.394 1.00 94.88 80 HIS A O 1
ATOM 654 N N . PRO A 1 81 ? -0.630 4.691 11.371 1.00 94.12 81 PRO A N 1
ATOM 655 C CA . PRO A 1 81 ? -0.350 5.442 12.600 1.00 94.12 81 PRO A CA 1
ATOM 656 C C . PRO A 1 81 ? -1.456 5.319 13.649 1.00 94.12 81 PRO A C 1
ATOM 658 O O . PRO A 1 81 ? -1.161 5.287 14.836 1.00 94.12 81 PRO A O 1
ATOM 661 N N . ASP A 1 82 ? -2.706 5.201 13.200 1.00 94.88 82 ASP A N 1
ATOM 662 C CA . ASP A 1 82 ? -3.848 5.033 14.100 1.00 94.88 82 ASP A CA 1
ATOM 663 C C . ASP A 1 82 ? -4.018 3.583 14.576 1.00 94.88 82 ASP A C 1
ATOM 665 O O . ASP A 1 82 ? -4.973 3.290 15.265 1.00 94.88 82 ASP A O 1
ATOM 669 N N . SER A 1 83 ? -3.149 2.635 14.216 1.00 95.69 83 SER A N 1
ATOM 670 C CA . SER A 1 83 ? -3.242 1.275 14.764 1.00 95.69 83 SER A CA 1
ATOM 671 C C . SER A 1 83 ? -2.663 1.183 16.185 1.00 95.69 83 SER A C 1
ATOM 673 O O . SER A 1 83 ? -1.600 1.757 16.429 1.00 95.69 83 SER A O 1
ATOM 675 N N . PRO A 1 84 ? -3.261 0.382 17.090 1.00 97.56 84 PRO A N 1
ATOM 676 C CA . PRO A 1 84 ? -4.511 -0.368 16.925 1.00 97.56 84 PRO A CA 1
ATOM 677 C C . PRO A 1 84 ? -5.760 0.490 17.201 1.00 97.56 84 PRO A C 1
ATOM 679 O O . PRO A 1 84 ? -5.739 1.347 18.081 1.00 97.56 84 PRO A O 1
ATOM 682 N N . GLN A 1 85 ? -6.865 0.197 16.508 1.00 98.12 85 GLN A N 1
ATOM 683 C CA . GLN A 1 85 ? -8.185 0.811 16.741 1.00 98.12 85 GLN A CA 1
ATOM 684 C C . GLN A 1 85 ? -9.318 -0.201 16.588 1.00 98.12 85 GLN A C 1
ATOM 686 O O . GLN A 1 85 ? -9.133 -1.242 15.953 1.00 98.12 85 GLN A O 1
ATOM 691 N N . SER A 1 86 ? -10.490 0.115 17.142 1.00 98.31 86 SER A N 1
ATOM 692 C CA . SER A 1 86 ? -11.659 -0.766 17.086 1.00 98.31 86 SER A CA 1
ATOM 693 C C . SER A 1 86 ? -12.164 -0.977 15.654 1.00 98.31 86 SER A C 1
ATOM 695 O O . SER A 1 86 ? -11.986 -0.127 14.776 1.00 98.31 86 SER A O 1
ATOM 697 N N . GLY A 1 87 ? -12.847 -2.095 15.398 1.00 98.25 87 GLY A N 1
ATOM 698 C CA . GLY A 1 87 ? -13.499 -2.327 14.108 1.00 98.25 87 GLY A CA 1
ATOM 699 C C . GLY A 1 87 ? -14.503 -1.224 13.765 1.00 98.25 87 GLY A C 1
ATOM 700 O O . GLY A 1 87 ? -14.559 -0.792 12.615 1.00 98.25 87 GLY A O 1
ATOM 701 N N . ALA A 1 88 ? -15.215 -0.690 14.767 1.00 98.31 88 ALA A N 1
ATOM 702 C CA . ALA A 1 88 ? -16.126 0.442 14.596 1.00 98.31 88 ALA A CA 1
ATOM 703 C C . ALA A 1 88 ? -15.402 1.702 14.097 1.00 98.31 88 ALA A C 1
ATOM 705 O O . ALA A 1 88 ? -15.884 2.374 13.187 1.00 98.31 88 ALA A O 1
ATOM 706 N N . TYR A 1 89 ? -14.228 2.009 14.655 1.00 98.19 89 TYR A N 1
ATOM 707 C CA . TYR A 1 89 ? -13.411 3.133 14.204 1.00 98.19 89 TYR A CA 1
ATOM 708 C C . TYR A 1 89 ? -13.025 2.973 12.728 1.00 98.19 89 TYR A C 1
ATOM 710 O O . TYR A 1 89 ? -13.264 3.869 11.918 1.00 98.19 89 TYR A O 1
ATOM 718 N N . TRP A 1 90 ? -12.486 1.811 12.352 1.00 97.94 90 TRP A N 1
ATOM 719 C CA . TRP A 1 90 ? -12.024 1.575 10.985 1.00 97.94 90 TRP A CA 1
ATOM 720 C C . TRP A 1 90 ? -13.147 1.584 9.952 1.00 97.94 90 TRP A C 1
ATOM 722 O O . TRP A 1 90 ? -12.958 2.122 8.861 1.00 97.94 90 TRP A O 1
ATOM 732 N N . MET A 1 91 ? -14.310 1.026 10.291 1.00 97.75 91 MET A N 1
ATOM 733 C CA . MET A 1 91 ? -15.487 1.070 9.422 1.00 97.75 91 MET A CA 1
AT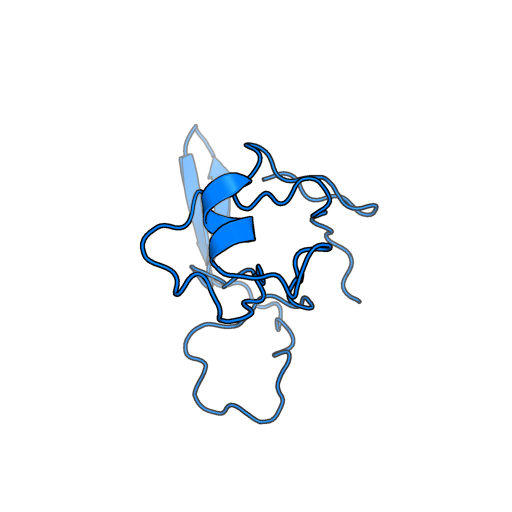OM 734 C C . MET A 1 91 ? -16.085 2.479 9.313 1.00 97.75 91 MET A C 1
ATOM 736 O O . MET A 1 91 ? -16.713 2.778 8.312 1.00 97.75 91 MET A O 1
ATOM 740 N N . ASN A 1 92 ? -15.872 3.378 10.278 1.00 97.31 92 ASN A N 1
ATOM 741 C CA . ASN A 1 92 ? -16.381 4.753 10.191 1.00 97.31 92 ASN A CA 1
ATOM 742 C C . ASN A 1 92 ? -15.427 5.696 9.443 1.00 97.31 92 ASN A C 1
ATOM 744 O O . ASN A 1 92 ? -15.860 6.489 8.608 1.00 97.31 92 ASN A O 1
ATOM 748 N N . PHE A 1 93 ? -14.124 5.623 9.728 1.00 96.38 93 PHE A N 1
ATOM 749 C CA . PHE A 1 93 ? -13.131 6.573 9.207 1.00 96.38 93 PHE A CA 1
ATOM 750 C C . PHE A 1 93 ? -12.346 6.047 7.996 1.00 96.38 93 PHE A C 1
ATOM 752 O O . PHE A 1 93 ? -11.718 6.825 7.272 1.00 96.38 93 PHE A O 1
ATOM 759 N N . GLY A 1 94 ? -12.404 4.738 7.731 1.00 96.56 94 GLY A N 1
ATOM 760 C CA . GLY A 1 94 ? -11.607 4.078 6.701 1.00 96.56 94 GLY A CA 1
ATOM 761 C C . GLY A 1 94 ? -10.116 4.007 7.043 1.00 96.56 94 GLY A C 1
ATOM 762 O O . GLY A 1 94 ? -9.662 4.397 8.114 1.00 96.56 94 GLY A O 1
ATOM 763 N N . VAL A 1 95 ? -9.330 3.502 6.095 1.00 96.56 95 VAL A N 1
ATOM 764 C CA . VAL A 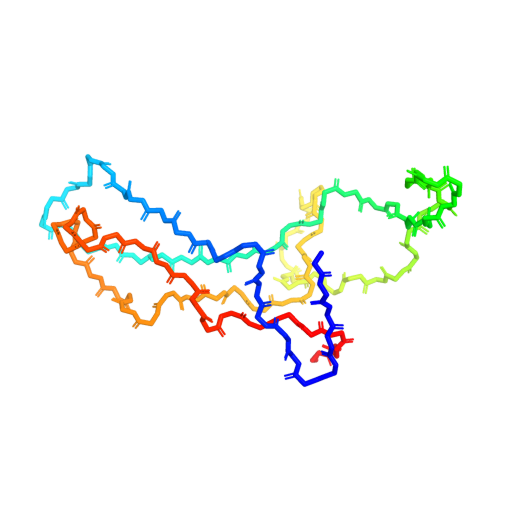1 95 ? -7.878 3.313 6.210 1.00 96.56 95 VAL A CA 1
ATOM 765 C C . VAL A 1 95 ? -7.210 4.049 5.059 1.00 96.56 95 VAL A C 1
ATOM 767 O O . VAL A 1 95 ? -7.576 3.852 3.898 1.00 96.56 95 VAL A O 1
ATOM 770 N N . ASN A 1 96 ? -6.213 4.888 5.338 1.00 95.19 96 ASN A N 1
ATOM 771 C CA . ASN A 1 96 ? -5.458 5.562 4.285 1.00 95.19 96 ASN A CA 1
ATOM 772 C C . ASN A 1 96 ? -3.974 5.703 4.628 1.00 95.19 96 ASN A C 1
ATOM 774 O O . ASN A 1 96 ? -3.590 5.861 5.778 1.00 95.19 96 ASN A O 1
ATOM 778 N N . PHE A 1 97 ? -3.115 5.683 3.608 1.00 93.12 97 PHE A N 1
ATOM 779 C CA . PHE A 1 97 ? -1.662 5.670 3.807 1.00 93.12 97 PHE A CA 1
ATOM 780 C C . PHE A 1 97 ? -0.942 6.886 3.185 1.00 93.12 97 PHE A C 1
ATOM 782 O O . PHE A 1 97 ? -0.126 6.732 2.272 1.00 93.12 97 PHE A O 1
ATOM 789 N N . PRO A 1 98 ? -1.188 8.122 3.665 1.00 89.12 98 PRO A N 1
ATOM 790 C CA . PRO A 1 98 ? -0.695 9.346 3.024 1.00 89.12 98 PRO A CA 1
ATOM 791 C C . PRO A 1 98 ? 0.796 9.596 3.260 1.00 89.12 98 PRO A C 1
ATOM 793 O O . PRO A 1 98 ? 1.447 10.307 2.492 1.00 89.12 98 PRO A O 1
ATOM 796 N N . LYS A 1 99 ? 1.348 9.008 4.326 1.00 87.44 99 LYS A N 1
ATOM 797 C CA . LYS A 1 99 ? 2.729 9.223 4.772 1.00 87.44 99 LYS A CA 1
ATOM 798 C C . LYS A 1 99 ? 3.705 8.140 4.299 1.00 87.44 99 LYS A C 1
ATOM 800 O O . LYS A 1 99 ? 4.896 8.261 4.585 1.00 87.44 99 LYS A O 1
ATOM 805 N N . ILE A 1 100 ? 3.250 7.114 3.570 1.00 90.88 100 ILE A N 1
ATOM 806 C CA . ILE A 1 100 ? 4.157 6.087 3.038 1.00 90.88 100 ILE A CA 1
ATOM 807 C C . 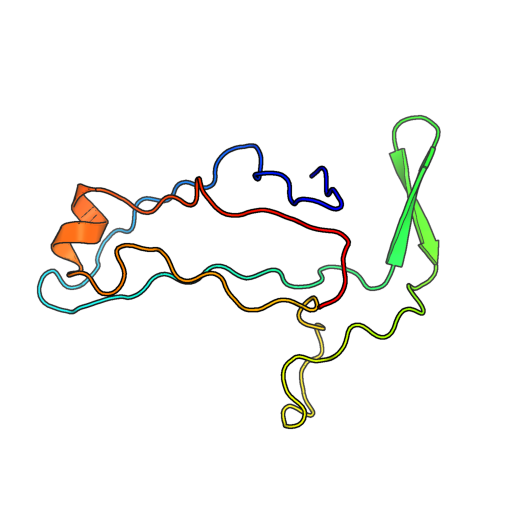ILE A 1 100 ? 5.048 6.703 1.968 1.00 90.88 100 ILE A C 1
ATOM 809 O O . ILE A 1 100 ? 4.557 7.270 0.994 1.00 90.88 100 ILE A O 1
ATOM 813 N N . LYS A 1 101 ? 6.365 6.548 2.135 1.00 90.69 101 LYS A N 1
ATOM 814 C CA . LYS A 1 101 ? 7.378 7.027 1.193 1.00 90.69 101 LYS A CA 1
ATOM 815 C C . LYS A 1 101 ? 8.189 5.867 0.630 1.00 90.69 101 LYS A C 1
ATOM 817 O O . LYS A 1 101 ? 8.748 5.076 1.382 1.00 90.69 101 LYS A O 1
ATOM 822 N N . LEU A 1 102 ? 8.325 5.830 -0.691 1.00 91.38 102 LEU A N 1
ATOM 823 C CA . LEU A 1 102 ? 9.154 4.865 -1.406 1.00 91.38 102 LEU A CA 1
ATOM 824 C C . LEU A 1 102 ? 10.547 5.434 -1.667 1.00 91.38 102 LEU A C 1
ATOM 826 O O . LEU A 1 102 ? 10.680 6.507 -2.267 1.00 91.38 102 LEU A O 1
ATOM 830 N N . THR A 1 103 ? 11.581 4.706 -1.245 1.00 90.00 103 THR A N 1
ATOM 831 C CA . THR A 1 103 ? 12.988 5.084 -1.426 1.00 90.00 103 THR A CA 1
ATOM 832 C C . THR A 1 103 ? 13.774 4.022 -2.185 1.00 90.00 103 THR A C 1
ATOM 834 O O . THR A 1 103 ? 13.446 2.842 -2.143 1.00 90.00 103 THR A O 1
ATOM 837 N N . ASN A 1 104 ? 14.814 4.456 -2.898 1.00 88.12 104 ASN A N 1
ATOM 838 C CA . ASN A 1 104 ? 15.798 3.577 -3.531 1.00 88.12 104 ASN A CA 1
ATOM 839 C C . ASN A 1 104 ? 17.066 3.379 -2.680 1.00 88.12 104 ASN A C 1
ATOM 841 O O . ASN A 1 104 ? 18.002 2.726 -3.141 1.00 88.12 104 ASN A O 1
ATOM 845 N N . ARG A 1 105 ? 17.126 3.948 -1.465 1.00 83.88 105 ARG A N 1
ATOM 846 C CA . ARG A 1 105 ? 18.181 3.627 -0.500 1.00 83.88 105 ARG A CA 1
ATOM 847 C C . ARG A 1 105 ? 17.880 2.288 0.162 1.00 83.88 105 ARG A C 1
ATOM 849 O O . ARG A 1 105 ? 16.827 2.128 0.773 1.00 83.88 105 ARG A O 1
ATOM 856 N N . LEU A 1 106 ? 18.839 1.375 0.078 1.00 71.62 106 LEU A N 1
ATOM 857 C CA . LEU A 1 106 ? 18.881 0.197 0.935 1.00 71.62 106 LEU A CA 1
ATOM 858 C C . LEU A 1 106 ? 19.228 0.679 2.353 1.00 71.62 106 LEU A C 1
ATOM 860 O O . LEU A 1 106 ? 20.143 1.494 2.503 1.00 71.62 106 LEU A O 1
ATOM 864 N N . ARG A 1 107 ? 18.431 0.272 3.343 1.00 60.44 107 ARG A N 1
ATOM 865 C CA . ARG A 1 107 ? 18.773 0.433 4.761 1.00 60.44 107 ARG A CA 1
ATOM 866 C C . ARG A 1 107 ? 19.691 -0.693 5.199 1.00 60.44 107 ARG A C 1
ATOM 868 O O . ARG A 1 107 ? 19.557 -1.791 4.615 1.00 60.44 107 ARG A O 1
#

Secondary structure (DSSP, 8-state):
---BTT-EE-SSPPEE---S--TTSEE--EE--B---SEEEEEETTEEEEEEE--S----S-TT-TT-SSPBPSS--EE-TT-SEEHHHHHHH-EE-TT-EEBS---